Protein AF-A0A831XXX9-F1 (afdb_monomer)

Foldseek 3Di:
DDVVVVVVVVVVVVVVVVVCVDPVNVVVCVVCCVVCPCVCVVVVVVVVVVVVVVVVVQVVCCVVVVNDGPVVVCCVVPNDD

Secondary structure (DSSP, 8-state):
--HHHHHHHHHHHHHHHHHHS-HHHHHHHHHHHHHHTTTTHHHHHHHHHHHHHHHHHHHHHHHHTTT--HHHHHHHHH---

Mean predicted aligned error: 5.71 Å

Sequence (81 aa):
MDRRKLLELFGPAWITMIADVDAASILTAVATGETYGYGLLWLMALLVAPLFIVQSVAGRVGVAGRGRGLGELIRERFGPR

Radius of gyration: 17.07 Å; Cα contacts (8 Å, |Δi|>4): 19; chains: 1; bounding box: 42×20×46 Å

Structure (mmCIF, N/CA/C/O backbone):
data_AF-A0A831XXX9-F1
#
_entry.id   AF-A0A831XXX9-F1
#
loop_
_atom_site.group_PDB
_atom_site.id
_atom_site.type_symbol
_atom_site.label_atom_id
_atom_site.label_alt_id
_atom_site.label_comp_id
_atom_site.label_asym_id
_atom_site.label_entity_id
_atom_site.label_seq_id
_atom_site.pdbx_PDB_ins_code
_atom_site.Cartn_x
_atom_site.Cartn_y
_atom_site.Cartn_z
_atom_site.occupancy
_atom_site.B_iso_or_equiv
_atom_site.auth_seq_id
_atom_site.auth_comp_id
_atom_site.auth_asym_id
_atom_site.auth_atom_id
_atom_site.pdbx_PDB_model_num
ATOM 1 N N . MET A 1 1 ? -12.768 1.478 -23.383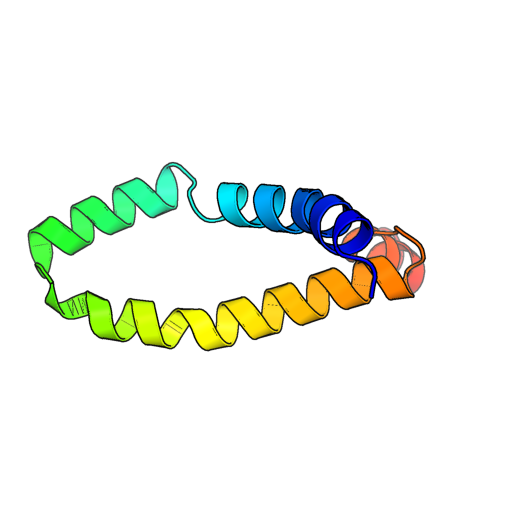 1.00 58.97 1 MET A N 1
ATOM 2 C CA . MET A 1 1 ? -12.074 0.255 -22.924 1.00 58.97 1 MET A CA 1
ATOM 3 C C . MET A 1 1 ? -13.134 -0.801 -22.683 1.00 58.97 1 MET A C 1
ATOM 5 O O . MET A 1 1 ? -14.131 -0.487 -22.047 1.00 58.97 1 MET A O 1
ATOM 9 N N . ASP A 1 2 ? -12.981 -1.981 -23.274 1.00 82.12 2 ASP A N 1
ATOM 10 C CA . ASP A 1 2 ? -13.984 -3.045 -23.195 1.00 82.12 2 ASP A CA 1
ATOM 11 C C . ASP A 1 2 ? -14.104 -3.565 -21.749 1.00 82.12 2 ASP A C 1
ATOM 13 O O . ASP A 1 2 ? -13.083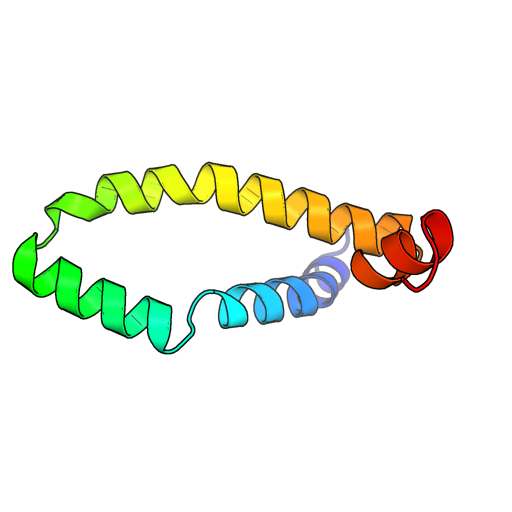 -3.689 -21.067 1.00 82.12 2 ASP A O 1
ATOM 17 N N . ARG A 1 3 ? -15.316 -3.858 -21.251 1.00 76.62 3 ARG A N 1
ATOM 18 C CA . ARG A 1 3 ? -15.534 -4.213 -19.824 1.00 76.62 3 ARG A CA 1
ATOM 19 C C . ARG A 1 3 ? -14.709 -5.434 -19.391 1.00 76.62 3 ARG A C 1
ATOM 21 O O . ARG A 1 3 ? -14.273 -5.508 -18.249 1.00 76.62 3 ARG A O 1
ATOM 28 N N . ARG A 1 4 ? -14.440 -6.350 -20.327 1.00 76.50 4 ARG A N 1
ATOM 29 C CA . ARG A 1 4 ? -13.618 -7.555 -20.120 1.00 76.50 4 ARG A CA 1
ATOM 30 C C . ARG A 1 4 ? -12.153 -7.231 -19.810 1.00 76.50 4 ARG A C 1
ATOM 32 O O . ARG A 1 4 ? -11.609 -7.763 -18.853 1.00 76.50 4 ARG A O 1
ATOM 39 N N . LYS A 1 5 ? -11.555 -6.274 -20.530 1.00 76.38 5 LYS A N 1
ATOM 40 C CA . LYS A 1 5 ? -10.177 -5.814 -20.269 1.00 76.38 5 LYS A CA 1
ATOM 41 C C . LYS A 1 5 ? -10.030 -5.151 -18.901 1.00 76.38 5 LYS A C 1
ATOM 43 O O . LYS A 1 5 ? -8.973 -5.235 -18.291 1.00 76.38 5 LYS A O 1
ATOM 48 N N . LEU A 1 6 ? -11.084 -4.489 -18.422 1.00 75.12 6 LEU A N 1
ATOM 49 C CA . LEU A 1 6 ? -11.094 -3.860 -17.100 1.00 75.12 6 LEU A CA 1
ATOM 50 C C . LEU A 1 6 ? -11.056 -4.907 -15.976 1.00 75.12 6 LEU A C 1
ATOM 52 O O . LEU A 1 6 ? -10.377 -4.702 -14.977 1.00 75.12 6 LEU A O 1
ATOM 56 N N . LEU A 1 7 ? -11.746 -6.036 -16.172 1.00 76.06 7 LEU A N 1
ATOM 57 C CA . LEU A 1 7 ? -11.744 -7.172 -15.247 1.00 76.06 7 LEU A CA 1
ATOM 58 C C . LEU A 1 7 ? -10.398 -7.910 -15.246 1.00 76.06 7 LEU A C 1
ATOM 60 O O . LEU A 1 7 ? -9.900 -8.261 -14.182 1.00 76.06 7 LEU A O 1
ATOM 64 N N . GLU A 1 8 ? -9.774 -8.086 -16.413 1.00 77.56 8 GLU A N 1
ATOM 65 C CA . GLU A 1 8 ? -8.432 -8.682 -16.525 1.00 77.56 8 GLU A CA 1
ATOM 66 C C . GLU A 1 8 ? -7.361 -7.833 -15.820 1.00 77.56 8 GLU A C 1
ATOM 68 O O . GLU A 1 8 ? -6.492 -8.369 -15.134 1.00 77.56 8 GLU A O 1
ATOM 73 N N . LEU A 1 9 ? -7.452 -6.501 -15.919 1.00 75.62 9 LEU A N 1
ATOM 74 C CA . LEU A 1 9 ? -6.549 -5.579 -15.219 1.00 75.62 9 LEU A CA 1
ATOM 75 C C . LEU A 1 9 ? -6.774 -5.538 -13.699 1.00 75.62 9 LEU A C 1
ATOM 77 O O . LEU A 1 9 ? -5.909 -5.064 -12.963 1.00 75.62 9 LEU A O 1
ATOM 81 N N . PHE A 1 10 ? -7.929 -6.008 -13.226 1.00 80.44 10 PHE A N 1
ATOM 82 C CA . PHE A 1 10 ? -8.305 -5.961 -11.816 1.00 80.44 10 PHE A CA 1
ATOM 83 C C . PHE A 1 10 ? -7.540 -6.988 -10.970 1.00 80.44 10 PHE A C 1
ATOM 85 O O . PHE A 1 10 ? -7.318 -6.759 -9.784 1.00 80.44 10 PHE A O 1
ATOM 92 N N . GLY A 1 11 ? -7.091 -8.096 -11.575 1.00 84.19 11 GLY A N 1
ATOM 93 C CA . GLY A 1 11 ? -6.373 -9.170 -10.879 1.00 84.19 11 GLY A CA 1
ATOM 94 C C . GLY A 1 11 ? -5.120 -8.687 -10.132 1.00 84.19 11 GLY A C 1
ATOM 95 O O . GLY A 1 11 ? -5.048 -8.853 -8.914 1.00 84.19 11 GLY A O 1
ATOM 96 N N . PRO A 1 12 ? -4.156 -8.037 -10.811 1.00 85.25 12 PRO A N 1
ATOM 97 C CA . PRO A 1 12 ? -2.965 -7.491 -10.160 1.00 85.25 12 PRO A CA 1
ATOM 98 C C . PRO A 1 12 ? -3.284 -6.480 -9.050 1.00 85.25 12 PRO A C 1
ATOM 100 O O . PRO A 1 12 ? -2.668 -6.534 -7.989 1.00 85.25 12 PRO A O 1
ATOM 103 N N . ALA A 1 13 ? -4.271 -5.603 -9.270 1.00 84.75 13 ALA A N 1
ATOM 104 C CA . ALA A 1 13 ? -4.685 -4.599 -8.287 1.00 84.75 13 ALA A CA 1
ATOM 105 C C . ALA A 1 13 ? -5.291 -5.234 -7.020 1.00 84.75 13 ALA A C 1
ATOM 107 O O . ALA A 1 13 ? -5.061 -4.768 -5.904 1.00 84.75 13 ALA A O 1
ATOM 108 N N . TRP A 1 14 ? -6.038 -6.328 -7.179 1.00 86.75 14 TRP A N 1
ATOM 109 C CA . TRP A 1 14 ? -6.607 -7.072 -6.059 1.00 86.75 14 TRP A CA 1
ATOM 110 C C . TRP A 1 14 ? -5.531 -7.763 -5.216 1.00 86.75 14 TRP A C 1
ATOM 112 O O . TRP A 1 14 ? -5.574 -7.714 -3.989 1.00 86.75 14 TRP A O 1
ATOM 122 N N . ILE A 1 15 ? -4.527 -8.360 -5.865 1.00 89.25 15 ILE A N 1
ATOM 123 C CA . ILE A 1 15 ? -3.398 -9.000 -5.175 1.00 89.25 15 ILE A CA 1
ATOM 124 C C . ILE A 1 15 ? -2.628 -7.972 -4.337 1.00 89.25 15 ILE A C 1
ATOM 126 O O . ILE A 1 15 ? -2.311 -8.242 -3.180 1.00 89.25 15 ILE A O 1
ATOM 130 N N . THR A 1 16 ? -2.374 -6.776 -4.880 1.00 87.81 16 THR A N 1
ATOM 131 C CA . THR A 1 16 ? -1.720 -5.700 -4.121 1.00 87.81 16 THR A CA 1
ATOM 132 C C . THR A 1 16 ? -2.568 -5.200 -2.958 1.00 87.81 16 THR A C 1
ATOM 134 O O . THR A 1 16 ? -2.014 -4.876 -1.916 1.00 87.81 16 THR A O 1
ATOM 137 N N . MET A 1 17 ? -3.898 -5.180 -3.096 1.00 86.44 17 MET A N 1
ATOM 138 C CA . MET A 1 17 ? -4.790 -4.803 -1.997 1.00 86.44 17 MET A CA 1
ATOM 139 C C . MET A 1 17 ? -4.706 -5.802 -0.838 1.00 86.44 17 MET A C 1
ATOM 141 O O . MET A 1 17 ? -4.640 -5.392 0.313 1.00 86.44 17 MET A O 1
ATOM 145 N N . ILE A 1 18 ? -4.669 -7.106 -1.128 1.00 88.69 18 ILE A N 1
ATOM 146 C CA . ILE A 1 18 ? -4.555 -8.143 -0.090 1.00 88.69 18 ILE A CA 1
ATOM 147 C C . ILE A 1 18 ? -3.235 -8.021 0.680 1.00 88.69 18 ILE A C 1
ATOM 149 O O . ILE A 1 18 ? -3.219 -8.247 1.886 1.00 88.69 18 ILE A O 1
ATOM 153 N N . ALA A 1 19 ? -2.145 -7.631 0.013 1.00 87.44 19 ALA A N 1
ATOM 154 C CA . ALA A 1 19 ? -0.856 -7.420 0.671 1.00 87.44 19 ALA A CA 1
ATOM 155 C C . ALA A 1 19 ? -0.880 -6.287 1.717 1.00 87.44 19 ALA A C 1
ATOM 157 O O . ALA A 1 19 ? -0.087 -6.324 2.651 1.00 87.44 19 ALA A O 1
ATOM 158 N N . ASP A 1 20 ? -1.783 -5.310 1.582 1.00 86.19 20 ASP A N 1
ATOM 159 C CA . ASP A 1 20 ? -1.940 -4.194 2.530 1.00 86.19 20 ASP A CA 1
ATOM 160 C C . ASP A 1 20 ? -2.714 -4.611 3.802 1.00 86.19 20 ASP A C 1
ATOM 162 O O . ASP A 1 20 ? -2.600 -3.984 4.856 1.00 86.19 20 ASP A O 1
ATOM 166 N N . VAL A 1 21 ? -3.474 -5.712 3.723 1.00 88.88 21 VAL A N 1
ATOM 167 C CA . VAL A 1 21 ? -4.296 -6.267 4.814 1.00 88.88 21 VAL A CA 1
ATOM 168 C C . VAL A 1 21 ? -3.612 -7.489 5.435 1.00 88.88 21 VAL A C 1
ATOM 170 O O . VAL A 1 21 ? -4.208 -8.554 5.613 1.00 88.88 21 VAL A O 1
ATOM 173 N N . ASP A 1 22 ? -2.324 -7.353 5.735 1.00 92.50 22 ASP A N 1
ATOM 174 C CA . ASP A 1 22 ? -1.559 -8.394 6.410 1.00 92.50 22 ASP A CA 1
ATOM 175 C C . ASP A 1 22 ? -1.885 -8.473 7.919 1.00 92.50 22 ASP A C 1
ATOM 177 O O . ASP A 1 22 ? -2.635 -7.672 8.490 1.00 92.50 22 ASP A O 1
ATOM 181 N N . ALA A 1 23 ? -1.338 -9.490 8.593 1.00 94.00 23 ALA A N 1
ATOM 182 C CA . ALA A 1 23 ? -1.613 -9.718 10.011 1.00 94.00 23 ALA A CA 1
ATOM 183 C C . ALA A 1 23 ? -1.120 -8.565 10.904 1.00 94.00 23 ALA A C 1
ATOM 185 O O . ALA A 1 23 ? -1.739 -8.281 11.932 1.00 94.00 23 ALA A O 1
ATOM 186 N N . ALA A 1 24 ? -0.028 -7.899 10.514 1.00 92.56 24 ALA A N 1
ATOM 187 C CA . ALA A 1 24 ? 0.519 -6.768 11.251 1.00 92.56 24 ALA A CA 1
ATOM 188 C C . ALA A 1 24 ? -0.431 -5.564 11.183 1.00 92.56 24 ALA A C 1
ATOM 190 O O . ALA A 1 24 ? -0.789 -5.021 12.229 1.00 92.56 24 ALA A O 1
ATOM 191 N N . SER A 1 25 ? -0.919 -5.215 9.987 1.00 91.88 25 SER A N 1
ATOM 192 C CA . SER A 1 25 ? -1.907 -4.152 9.778 1.00 91.88 25 SER A CA 1
ATOM 193 C C . SER A 1 25 ? -3.185 -4.387 10.586 1.00 91.88 25 SER A C 1
ATOM 195 O O . SER A 1 25 ? -3.674 -3.471 11.252 1.00 91.88 25 SER A O 1
ATOM 197 N N . ILE A 1 26 ? -3.706 -5.622 10.598 1.00 93.44 26 ILE A N 1
ATOM 198 C CA . ILE A 1 26 ? -4.909 -5.970 11.374 1.00 93.44 26 ILE A CA 1
ATOM 199 C C . ILE A 1 26 ? -4.654 -5.820 12.877 1.00 93.44 26 ILE A C 1
ATOM 201 O O . ILE A 1 26 ? -5.464 -5.214 13.579 1.00 93.44 26 ILE A O 1
ATOM 205 N N . LEU A 1 27 ? -3.533 -6.340 13.386 1.00 95.69 27 LEU A N 1
ATOM 206 C CA . LEU A 1 27 ? -3.218 -6.266 14.812 1.00 95.69 27 LEU A CA 1
ATOM 207 C C . LEU A 1 27 ? -3.065 -4.814 15.279 1.00 95.69 27 LEU A C 1
ATOM 209 O O . LEU A 1 27 ? -3.593 -4.443 16.328 1.00 95.69 27 LEU A O 1
ATOM 213 N N . THR A 1 28 ? -2.398 -3.972 14.486 1.00 93.81 28 THR A N 1
ATOM 214 C CA . THR A 1 28 ? -2.290 -2.537 14.767 1.00 93.81 28 THR A CA 1
ATOM 215 C C . THR A 1 28 ? -3.658 -1.859 14.746 1.00 93.81 28 THR A C 1
ATOM 217 O O . THR A 1 28 ? -3.944 -1.063 15.641 1.00 93.81 28 THR A O 1
ATOM 220 N N . ALA A 1 29 ? -4.528 -2.182 13.785 1.00 93.25 29 ALA A N 1
ATOM 221 C CA . ALA A 1 29 ? -5.879 -1.627 13.728 1.00 93.25 29 ALA A CA 1
ATOM 222 C C . ALA A 1 29 ? -6.713 -2.001 14.967 1.00 93.25 29 ALA A C 1
ATOM 224 O O . ALA A 1 29 ? -7.403 -1.146 15.515 1.00 93.25 29 ALA A O 1
ATOM 225 N N . VAL A 1 30 ? -6.604 -3.241 15.457 1.00 95.06 30 VAL A N 1
ATOM 226 C CA . VAL A 1 30 ? -7.289 -3.683 16.684 1.00 95.06 30 VAL A CA 1
ATOM 227 C C . VAL A 1 30 ? -6.736 -2.965 17.917 1.00 95.06 30 VAL A C 1
ATOM 229 O O . VAL A 1 30 ? -7.507 -2.369 18.663 1.00 95.06 30 VAL A O 1
ATOM 232 N N . ALA A 1 31 ? -5.413 -2.952 18.108 1.00 96.62 31 ALA A N 1
ATOM 233 C CA . ALA A 1 31 ? -4.785 -2.328 19.277 1.00 96.62 31 ALA A CA 1
ATOM 234 C C . ALA A 1 31 ? -5.042 -0.810 19.345 1.00 96.62 31 ALA A C 1
ATOM 236 O O . ALA A 1 31 ? -5.336 -0.246 20.403 1.00 96.62 31 ALA A O 1
ATOM 237 N N . THR A 1 32 ? -4.966 -0.132 18.197 1.00 95.44 32 THR A N 1
ATOM 238 C CA . THR A 1 32 ? -5.275 1.300 18.113 1.00 95.44 32 THR A CA 1
ATOM 239 C C . THR A 1 32 ? -6.775 1.568 18.217 1.00 95.44 32 THR A C 1
ATOM 241 O O . THR A 1 32 ? -7.157 2.575 18.806 1.00 95.44 32 THR A O 1
ATOM 244 N N . GLY A 1 33 ? -7.628 0.663 17.730 1.00 95.56 33 GLY A N 1
ATOM 245 C CA . GLY A 1 33 ? -9.079 0.729 17.898 1.00 95.56 33 GLY A CA 1
ATOM 246 C C . GLY A 1 33 ? -9.522 0.574 19.354 1.00 95.56 33 GLY A C 1
ATOM 247 O O . GLY A 1 33 ? -10.413 1.293 19.794 1.00 95.56 33 GLY A O 1
ATOM 248 N N . GLU A 1 34 ? -8.868 -0.290 20.131 1.00 96.81 34 GLU A N 1
ATOM 249 C CA . GLU A 1 34 ? -9.107 -0.412 21.575 1.00 96.81 34 GLU A CA 1
ATOM 250 C C . GLU A 1 34 ? -8.732 0.881 22.319 1.00 96.81 34 GLU A C 1
ATOM 252 O O . GLU A 1 34 ? -9.467 1.341 23.190 1.00 96.81 34 GLU A O 1
ATOM 257 N N . THR A 1 35 ? -7.616 1.508 21.934 1.00 97.06 35 THR A N 1
ATOM 258 C CA . THR A 1 35 ? -7.072 2.689 22.628 1.00 97.06 35 THR A CA 1
ATOM 259 C C . THR A 1 35 ? -7.766 3.998 22.229 1.00 97.06 35 THR A C 1
ATOM 261 O O . THR A 1 35 ? -8.034 4.849 23.076 1.00 97.06 35 THR A O 1
ATOM 264 N N . TYR A 1 36 ? -8.041 4.192 20.937 1.00 95.62 36 TYR A N 1
ATOM 265 C CA . TYR A 1 36 ? -8.523 5.459 20.367 1.00 95.62 36 TYR A CA 1
ATOM 266 C C . TYR A 1 36 ? -9.961 5.381 19.837 1.00 95.62 36 TYR A C 1
ATOM 268 O O . TYR A 1 36 ? -10.487 6.379 19.330 1.00 95.62 36 TYR A O 1
ATOM 276 N N . GLY A 1 37 ? -10.607 4.213 19.917 1.00 94.75 37 GLY A N 1
ATOM 277 C CA . GLY A 1 37 ? -11.916 3.985 19.314 1.00 94.75 37 GLY A CA 1
ATOM 278 C C . GLY A 1 37 ? -11.903 4.333 17.824 1.00 94.75 37 GLY A C 1
ATOM 279 O O . GLY A 1 37 ? -11.014 3.945 17.069 1.00 94.75 37 GLY A O 1
ATOM 280 N N . TYR A 1 38 ? -12.870 5.144 17.402 1.00 95.31 38 TYR A N 1
ATOM 281 C CA . TYR A 1 38 ? -12.987 5.616 16.019 1.00 95.31 38 TYR A CA 1
ATOM 282 C C . TYR A 1 38 ? -12.175 6.888 15.709 1.00 95.31 38 TYR A C 1
ATOM 284 O O . TYR A 1 38 ? -12.245 7.405 14.593 1.00 95.31 38 TYR A O 1
ATOM 292 N N . GLY A 1 39 ? -11.389 7.403 16.662 1.00 96.25 39 GLY A N 1
ATOM 293 C CA . GLY A 1 39 ? -10.676 8.682 16.539 1.00 96.25 39 GLY A CA 1
ATOM 294 C C . GLY A 1 39 ? -9.635 8.745 15.414 1.00 96.25 39 GLY A C 1
ATOM 295 O O . GLY A 1 39 ? -9.255 9.839 15.003 1.00 96.25 39 GLY A O 1
ATOM 296 N N . LEU A 1 40 ? -9.204 7.595 14.884 1.00 95.81 40 LEU A N 1
ATOM 297 C CA . LEU A 1 40 ? -8.220 7.492 13.799 1.00 95.81 40 LEU A CA 1
ATOM 298 C C . LEU A 1 40 ? -8.839 7.256 12.410 1.00 95.81 40 LEU A C 1
ATOM 300 O O . LEU A 1 40 ? -8.111 7.261 11.420 1.00 95.81 40 LEU A O 1
ATOM 304 N N . LEU A 1 41 ? -10.164 7.085 12.291 1.00 94.88 41 LEU A N 1
ATOM 305 C CA . LEU A 1 41 ? -10.802 6.784 10.999 1.00 94.88 41 LEU A CA 1
ATOM 306 C C . LEU A 1 41 ? -10.579 7.881 9.948 1.00 94.88 41 LEU A C 1
ATOM 308 O O . LEU A 1 41 ? -10.370 7.585 8.773 1.00 94.88 41 LEU A O 1
ATOM 312 N N . TRP A 1 42 ? -10.590 9.150 10.357 1.00 95.81 42 TRP A N 1
ATOM 313 C CA . TRP A 1 42 ? -10.333 10.264 9.441 1.00 95.81 42 TRP A CA 1
ATOM 314 C C . TRP A 1 42 ? -8.882 10.259 8.938 1.00 95.81 42 TRP A C 1
ATOM 316 O O . TRP A 1 42 ? -8.630 10.574 7.776 1.00 95.81 42 TRP A O 1
ATOM 326 N N . LEU A 1 43 ? -7.932 9.857 9.791 1.00 95.19 43 LEU A N 1
ATOM 327 C CA . LEU A 1 43 ? -6.529 9.722 9.417 1.00 95.19 43 LEU A CA 1
ATOM 328 C C . LEU A 1 43 ? -6.352 8.555 8.441 1.00 95.19 43 LEU A C 1
ATOM 330 O O . LEU A 1 43 ? -5.653 8.705 7.445 1.00 95.19 43 LEU A O 1
ATOM 334 N N . MET A 1 44 ? -7.045 7.432 8.662 1.00 93.56 44 MET A N 1
ATOM 335 C CA . MET A 1 44 ? -7.092 6.322 7.701 1.00 93.56 44 MET A CA 1
ATOM 336 C C . MET A 1 44 ? -7.612 6.777 6.335 1.00 93.56 44 MET A C 1
ATOM 338 O O . MET A 1 44 ? -6.993 6.480 5.317 1.00 93.56 44 MET A O 1
ATOM 342 N N . ALA A 1 45 ? -8.694 7.562 6.301 1.00 95.31 45 ALA A N 1
ATOM 343 C CA . ALA A 1 45 ? -9.213 8.123 5.054 1.00 95.31 45 ALA A CA 1
ATOM 344 C C . ALA A 1 45 ? -8.192 9.045 4.361 1.00 95.31 45 ALA A C 1
ATOM 346 O O . ALA A 1 45 ? -8.042 8.992 3.141 1.00 95.31 45 ALA A O 1
ATOM 347 N N . LEU A 1 46 ? -7.446 9.848 5.127 1.00 96.81 46 LEU A N 1
ATOM 348 C CA . LEU A 1 46 ? -6.377 10.695 4.592 1.00 96.81 46 LEU A CA 1
ATOM 349 C C . LEU A 1 46 ? -5.235 9.866 3.979 1.00 96.81 46 LEU A C 1
ATOM 351 O O . LEU A 1 46 ? -4.712 10.238 2.929 1.00 96.81 46 LEU A O 1
ATOM 355 N N . LEU A 1 47 ? -4.866 8.737 4.596 1.00 95.00 47 LEU A N 1
ATOM 356 C CA . LEU A 1 47 ? -3.786 7.856 4.129 1.00 95.00 47 LEU A CA 1
ATOM 357 C C . LEU A 1 47 ? -4.107 7.117 2.821 1.00 95.00 47 LEU A C 1
ATOM 359 O O . LEU A 1 47 ? -3.184 6.696 2.121 1.00 95.00 47 LEU A O 1
ATOM 363 N N . VAL A 1 48 ? -5.379 7.041 2.421 1.00 93.62 48 VAL A N 1
ATOM 364 C CA . VAL A 1 48 ? -5.767 6.502 1.106 1.00 93.62 48 VAL A CA 1
ATOM 365 C C . VAL A 1 48 ? -5.117 7.295 -0.033 1.00 93.62 48 VAL A C 1
ATOM 367 O O . VAL A 1 48 ? -4.705 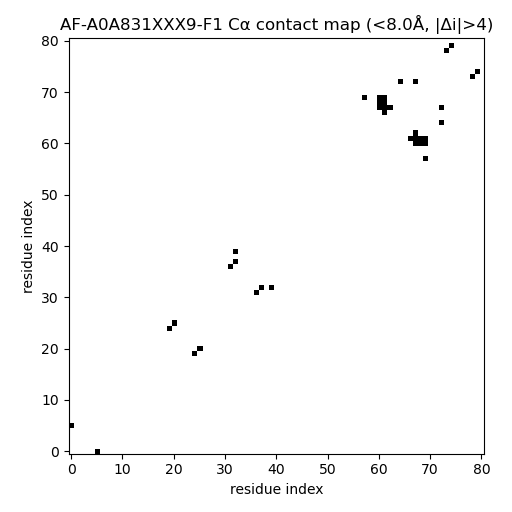6.710 -1.033 1.00 93.62 48 VAL A O 1
ATOM 370 N N . ALA A 1 49 ? -4.975 8.616 0.108 1.00 95.69 49 ALA A N 1
ATOM 371 C CA . ALA A 1 49 ? -4.401 9.465 -0.935 1.00 95.69 49 ALA A CA 1
ATOM 372 C C . ALA A 1 49 ? -2.924 9.138 -1.250 1.00 95.69 49 ALA A C 1
ATOM 374 O O . ALA A 1 49 ? -2.625 8.835 -2.410 1.00 95.69 49 ALA A O 1
ATOM 375 N N . PRO A 1 50 ? -1.982 9.153 -0.283 1.00 96.25 50 PRO A N 1
ATOM 376 C CA . PRO A 1 50 ? -0.602 8.762 -0.556 1.00 96.25 50 PRO A CA 1
ATOM 377 C C . PRO A 1 50 ? -0.491 7.295 -0.991 1.00 96.25 50 PRO A C 1
ATOM 379 O O . PRO A 1 50 ? 0.276 7.009 -1.913 1.00 96.25 50 PRO A O 1
ATOM 382 N N . LEU A 1 51 ? -1.291 6.386 -0.416 1.00 93.69 51 LEU A N 1
ATOM 383 C CA . LEU A 1 51 ? -1.318 4.978 -0.824 1.00 93.69 51 LEU A CA 1
ATOM 384 C C . LEU A 1 51 ? -1.686 4.834 -2.308 1.00 93.69 51 LEU A C 1
ATOM 3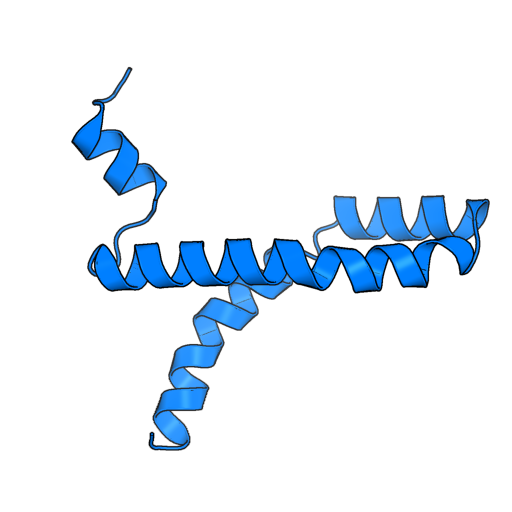86 O O . LEU A 1 51 ? -0.984 4.161 -3.065 1.00 93.69 51 LEU A O 1
ATOM 390 N N . PHE A 1 52 ? -2.735 5.528 -2.753 1.00 92.56 52 PHE A N 1
ATOM 391 C CA . PHE A 1 52 ? -3.156 5.541 -4.151 1.00 92.56 52 PHE A CA 1
ATOM 392 C C . PHE A 1 52 ? -2.055 6.067 -5.078 1.00 92.56 52 PHE A C 1
ATOM 394 O O . PHE A 1 52 ? -1.798 5.481 -6.132 1.00 92.56 52 PHE A O 1
ATOM 401 N N . ILE A 1 53 ? -1.365 7.145 -4.691 1.00 95.12 53 ILE A N 1
ATOM 402 C CA . ILE A 1 53 ? -0.266 7.702 -5.489 1.00 95.12 53 ILE A CA 1
ATOM 403 C C . ILE A 1 53 ? 0.842 6.660 -5.651 1.00 95.12 53 ILE A C 1
ATOM 405 O O . ILE A 1 53 ? 1.254 6.393 -6.784 1.00 95.12 53 ILE A O 1
ATOM 409 N N . VAL A 1 54 ? 1.281 6.035 -4.556 1.00 93.38 54 VAL A N 1
ATOM 410 C CA . VAL A 1 54 ? 2.339 5.016 -4.579 1.00 93.38 54 VAL A CA 1
ATOM 411 C C . VAL A 1 54 ? 1.933 3.825 -5.446 1.00 93.38 54 VAL A C 1
ATOM 413 O O . VAL A 1 54 ? 2.687 3.452 -6.346 1.00 93.38 54 VAL A O 1
ATOM 416 N N . GLN A 1 55 ? 0.724 3.284 -5.267 1.00 91.62 55 GLN A N 1
ATOM 417 C CA . GLN A 1 55 ? 0.227 2.171 -6.083 1.00 91.62 55 GLN A CA 1
ATOM 418 C C . GLN A 1 55 ? 0.109 2.547 -7.568 1.00 91.62 55 GLN A C 1
ATOM 420 O O . GLN A 1 55 ? 0.484 1.762 -8.439 1.00 91.62 55 GLN A O 1
ATOM 425 N N . SER A 1 56 ? -0.321 3.775 -7.884 1.00 91.19 56 SER A N 1
ATOM 426 C CA . SER A 1 56 ? -0.397 4.257 -9.270 1.00 91.19 56 SER A CA 1
ATOM 427 C C . SER A 1 56 ? 0.977 4.334 -9.940 1.00 91.19 56 SER A C 1
ATOM 429 O O . SER A 1 56 ? 1.102 4.103 -11.145 1.00 91.19 56 SER A O 1
ATOM 431 N N . VAL A 1 57 ? 2.020 4.698 -9.188 1.00 93.56 57 VAL A N 1
ATOM 432 C CA . VAL A 1 57 ? 3.393 4.761 -9.696 1.00 93.56 57 VAL A CA 1
ATOM 433 C C . VAL A 1 57 ? 3.944 3.350 -9.835 1.00 93.56 57 VAL A C 1
ATOM 435 O O . VAL A 1 57 ? 4.483 3.033 -10.889 1.00 93.56 57 VAL A O 1
ATOM 438 N N . ALA A 1 58 ? 3.744 2.483 -8.842 1.00 89.94 58 ALA A N 1
ATOM 439 C CA . ALA A 1 58 ? 4.162 1.085 -8.901 1.00 89.94 58 ALA A CA 1
ATOM 440 C C . ALA A 1 58 ? 3.551 0.356 -10.111 1.00 89.94 58 ALA A C 1
ATOM 442 O O . ALA A 1 58 ? 4.274 -0.273 -10.887 1.00 89.94 58 ALA A O 1
ATOM 443 N N . GLY A 1 59 ? 2.245 0.526 -10.346 1.00 89.44 59 GLY A N 1
ATOM 444 C CA . GLY A 1 59 ? 1.566 -0.012 -11.525 1.00 89.44 59 GLY A CA 1
ATOM 445 C C . GLY A 1 59 ? 2.135 0.542 -12.834 1.00 89.44 59 GLY A C 1
ATOM 446 O O . GLY A 1 59 ? 2.415 -0.216 -13.763 1.00 89.44 59 GLY A O 1
ATOM 447 N N . ARG A 1 60 ? 2.394 1.857 -12.904 1.00 90.56 60 ARG A N 1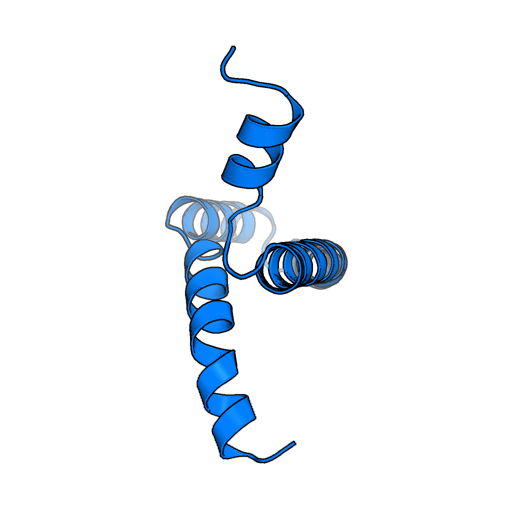
ATOM 448 C CA . ARG A 1 60 ? 3.022 2.487 -14.079 1.00 90.56 60 ARG A CA 1
ATOM 449 C C . ARG A 1 60 ? 4.444 1.996 -14.328 1.00 90.56 60 ARG A C 1
ATOM 451 O O . ARG A 1 60 ? 4.807 1.825 -15.486 1.00 90.56 60 ARG A O 1
ATOM 458 N N . VAL A 1 61 ? 5.228 1.746 -13.281 1.00 91.56 61 VAL A N 1
ATOM 459 C CA . VAL A 1 61 ? 6.574 1.171 -13.393 1.00 91.56 61 VAL A CA 1
ATOM 460 C C . VAL A 1 61 ? 6.504 -0.236 -13.979 1.00 91.56 61 VAL A C 1
ATOM 462 O O . VAL A 1 61 ? 7.253 -0.519 -14.906 1.00 91.56 61 VAL A O 1
ATOM 465 N N . GLY A 1 62 ? 5.576 -1.083 -13.524 1.00 87.50 62 GLY A N 1
ATOM 466 C CA . GLY A 1 62 ? 5.388 -2.421 -14.096 1.00 87.50 62 GLY A CA 1
ATOM 467 C C . GLY A 1 62 ? 4.997 -2.385 -15.578 1.00 87.50 62 GLY A C 1
ATOM 468 O O . 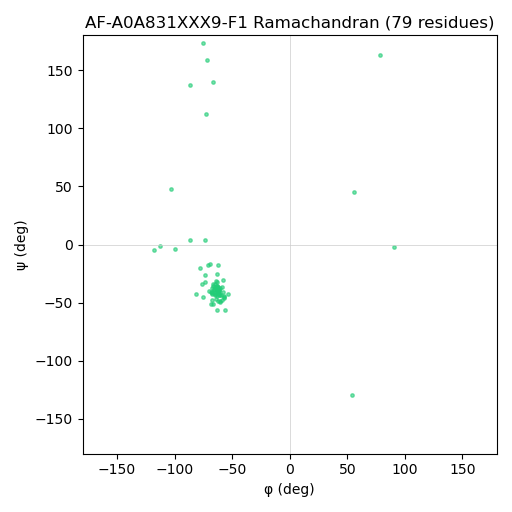GLY A 1 62 ? 5.549 -3.128 -16.389 1.00 87.50 62 GLY A O 1
ATOM 469 N N . VAL A 1 63 ? 4.099 -1.471 -15.962 1.00 88.31 63 VAL A N 1
ATOM 470 C CA . VAL A 1 63 ? 3.686 -1.295 -17.366 1.00 88.31 63 VAL A CA 1
ATOM 471 C C . VAL A 1 63 ? 4.830 -0.740 -18.225 1.00 88.31 63 VAL A C 1
ATOM 473 O O . VAL A 1 63 ? 5.158 -1.318 -19.260 1.00 88.31 63 VAL A O 1
ATOM 476 N N . ALA A 1 64 ? 5.475 0.350 -17.799 1.00 89.56 64 ALA A N 1
ATOM 477 C CA . ALA A 1 64 ? 6.572 0.987 -18.535 1.00 89.56 64 ALA A CA 1
ATOM 478 C C . ALA A 1 64 ? 7.829 0.103 -18.599 1.00 89.56 64 ALA A C 1
ATOM 480 O O . ALA A 1 64 ? 8.525 0.075 -19.612 1.00 89.56 64 ALA A O 1
ATOM 481 N N . GLY A 1 65 ? 8.087 -0.666 -17.541 1.00 86.31 65 GLY A N 1
ATOM 482 C CA . GLY A 1 65 ? 9.154 -1.658 -17.446 1.00 86.31 65 GLY A CA 1
ATOM 483 C C . GLY A 1 65 ? 8.895 -2.933 -18.249 1.00 86.31 65 GLY A C 1
ATOM 484 O O . GLY A 1 65 ? 9.704 -3.854 -18.177 1.00 86.31 65 GLY A O 1
ATOM 485 N N . ARG A 1 66 ? 7.797 -3.010 -19.019 1.00 86.75 66 ARG A N 1
ATOM 486 C CA . ARG A 1 66 ? 7.403 -4.187 -19.816 1.00 86.75 66 ARG A CA 1
ATOM 487 C C . ARG A 1 66 ? 7.276 -5.461 -18.969 1.00 86.75 66 ARG A C 1
ATOM 489 O O . ARG A 1 66 ? 7.772 -6.515 -19.348 1.00 86.75 66 ARG A O 1
ATOM 496 N N . GLY A 1 67 ? 6.621 -5.347 -17.814 1.00 81.88 67 GLY A N 1
ATOM 497 C CA . GLY A 1 67 ? 6.386 -6.449 -16.875 1.00 81.88 67 GLY A CA 1
ATOM 498 C C . GLY A 1 67 ? 7.470 -6.620 -15.809 1.00 81.88 67 GLY A C 1
ATOM 499 O O . GLY A 1 67 ? 7.328 -7.470 -14.935 1.00 81.88 67 GLY A O 1
ATOM 500 N N . ARG A 1 68 ? 8.530 -5.810 -15.847 1.00 86.69 68 ARG A N 1
ATOM 501 C CA . ARG A 1 68 ? 9.645 -5.889 -14.901 1.00 86.69 68 ARG A CA 1
ATOM 502 C C . ARG A 1 68 ? 9.376 -5.081 -13.642 1.00 86.69 68 ARG A C 1
ATOM 504 O O . ARG A 1 68 ? 8.885 -3.953 -13.703 1.00 86.69 68 AR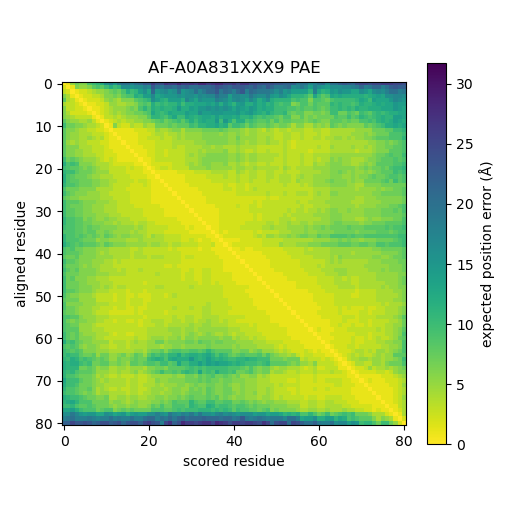G A O 1
ATOM 511 N N . GLY A 1 69 ? 9.713 -5.664 -12.495 1.00 87.69 69 GLY A N 1
ATOM 512 C CA . GLY A 1 69 ? 9.510 -5.034 -11.194 1.00 87.69 69 GLY A CA 1
ATOM 513 C C . GLY A 1 69 ? 10.467 -3.866 -10.940 1.00 87.69 69 GLY A C 1
ATOM 514 O O . GLY A 1 69 ? 11.564 -3.798 -11.495 1.00 87.69 69 GLY A O 1
ATOM 515 N N . LEU A 1 70 ? 10.086 -2.972 -10.021 1.00 90.56 70 LEU A N 1
ATOM 516 C CA . LEU A 1 70 ? 10.933 -1.850 -9.598 1.00 90.56 70 LEU A CA 1
ATOM 517 C C . LEU A 1 70 ? 12.325 -2.321 -9.136 1.00 90.56 70 LEU A C 1
ATOM 519 O O . LEU A 1 70 ? 13.329 -1.731 -9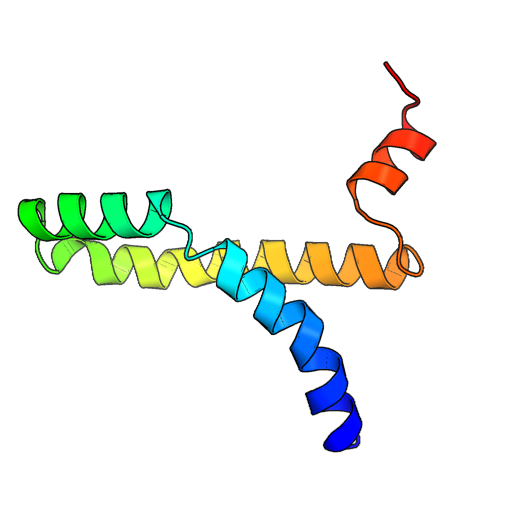.523 1.00 90.56 70 LEU A O 1
ATOM 523 N N . GLY A 1 71 ? 12.395 -3.409 -8.363 1.00 90.31 71 GLY A N 1
ATOM 524 C CA . GLY A 1 71 ? 13.663 -3.978 -7.895 1.00 90.31 71 GLY A CA 1
ATOM 525 C C . GLY A 1 71 ? 14.570 -4.467 -9.029 1.00 90.31 71 GLY A C 1
ATOM 526 O O . GLY A 1 71 ? 15.782 -4.265 -8.975 1.00 90.31 71 GLY A O 1
ATOM 527 N N . GLU A 1 72 ? 14.002 -5.038 -10.095 1.00 90.56 72 GLU A N 1
ATOM 528 C CA . GLU A 1 72 ? 14.778 -5.449 -11.271 1.00 90.56 72 GLU A CA 1
ATOM 529 C C . GLU A 1 72 ? 15.354 -4.245 -12.015 1.00 90.56 72 GLU A C 1
ATOM 531 O O . GLU A 1 72 ? 16.514 -4.269 -12.423 1.00 90.56 72 GLU A O 1
ATOM 536 N N . LEU A 1 73 ? 14.556 -3.186 -12.175 1.00 91.50 73 LEU A N 1
ATOM 537 C CA . LEU A 1 73 ? 14.985 -1.948 -12.826 1.00 91.50 73 LEU A CA 1
ATOM 538 C C . LEU A 1 73 ? 16.078 -1.240 -12.018 1.00 91.50 73 LEU A C 1
ATOM 540 O O . LEU A 1 73 ? 17.042 -0.730 -12.588 1.00 91.50 73 LEU A O 1
ATOM 544 N N . ILE A 1 74 ? 15.960 -1.240 -10.688 1.00 92.50 74 ILE A N 1
ATOM 545 C CA . ILE A 1 74 ? 17.000 -0.725 -9.792 1.00 92.50 74 ILE A CA 1
ATOM 546 C C . ILE A 1 74 ? 18.284 -1.541 -9.961 1.00 92.50 74 ILE A C 1
ATOM 548 O O . ILE A 1 74 ? 19.348 -0.955 -10.159 1.00 92.50 74 ILE A O 1
ATOM 552 N N . ARG A 1 75 ? 18.197 -2.878 -9.935 1.00 91.88 75 ARG A N 1
ATOM 553 C CA . ARG A 1 75 ? 19.371 -3.752 -10.062 1.00 91.88 75 ARG A CA 1
ATOM 554 C C . ARG A 1 75 ? 20.086 -3.574 -11.397 1.00 91.88 75 ARG A C 1
ATOM 556 O O . ARG A 1 75 ? 21.309 -3.573 -11.428 1.00 91.88 75 ARG A O 1
ATOM 563 N N . GLU A 1 76 ? 19.353 -3.400 -12.490 1.00 90.94 76 GLU A N 1
ATOM 564 C CA . GLU A 1 76 ? 19.967 -3.126 -13.791 1.00 90.94 76 GLU A CA 1
ATOM 565 C C . GLU A 1 76 ? 20.646 -1.766 -13.863 1.00 90.94 76 GLU A C 1
ATOM 567 O O . GLU A 1 76 ? 21.723 -1.648 -14.441 1.00 90.94 76 GLU A O 1
ATOM 572 N N . ARG A 1 77 ? 20.027 -0.733 -13.288 1.00 90.69 77 ARG A N 1
ATOM 573 C CA . ARG A 1 77 ? 20.566 0.624 -13.371 1.00 90.69 77 ARG A CA 1
ATOM 574 C C . ARG A 1 77 ? 21.758 0.846 -12.443 1.00 90.69 77 ARG A C 1
ATOM 576 O O . ARG A 1 77 ? 22.638 1.634 -12.776 1.00 90.69 77 ARG A O 1
ATOM 583 N N . PHE A 1 78 ? 21.768 0.202 -11.278 1.00 92.44 78 PHE A N 1
ATOM 584 C CA . PHE A 1 78 ? 22.732 0.484 -10.210 1.00 92.44 78 PHE A CA 1
ATOM 585 C C . PHE A 1 78 ? 23.648 -0.692 -9.851 1.00 92.44 78 PHE A C 1
ATOM 587 O O . PHE A 1 78 ? 24.575 -0.502 -9.062 1.00 92.44 78 PHE A O 1
ATOM 594 N N . GLY A 1 79 ? 23.429 -1.864 -10.450 1.00 86.25 79 GLY A N 1
ATOM 595 C CA . GLY A 1 79 ? 24.201 -3.081 -10.217 1.00 86.25 79 GLY A CA 1
ATOM 596 C C . GLY A 1 79 ? 23.825 -3.819 -8.922 1.00 86.25 79 GLY A C 1
ATOM 597 O O . GLY A 1 79 ? 23.167 -3.255 -8.044 1.00 86.25 79 GLY A O 1
ATOM 598 N N . PRO A 1 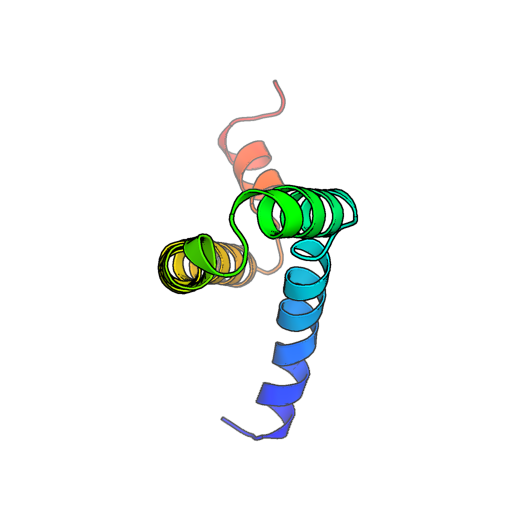80 ? 24.223 -5.097 -8.789 1.00 75.94 80 PRO A N 1
ATOM 599 C CA . PRO A 1 80 ? 24.207 -5.800 -7.514 1.00 75.94 80 PRO A CA 1
ATOM 600 C C . PRO A 1 80 ? 25.347 -5.241 -6.655 1.00 75.94 80 PRO A C 1
ATOM 602 O O . PRO A 1 80 ? 26.516 -5.376 -7.010 1.00 75.94 80 PRO A O 1
ATOM 605 N N . ARG A 1 81 ? 25.006 -4.550 -5.571 1.00 61.53 81 ARG A N 1
ATOM 606 C CA . ARG A 1 81 ? 25.951 -4.308 -4.479 1.00 61.53 81 ARG A CA 1
ATOM 607 C C . ARG A 1 81 ? 25.867 -5.463 -3.500 1.00 61.53 81 ARG A C 1
ATOM 609 O O . ARG A 1 81 ? 24.720 -5.891 -3.241 1.00 61.53 81 ARG A O 1
#

Solvent-accessible surface area (backbone atoms only — not comparable to full-atom values): 4776 Å² total; per-residue (Å²): 131,61,74,67,61,57,56,65,61,42,53,66,57,50,55,57,52,53,66,67,66,36,73,65,53,50,51,50,52,52,59,47,34,74,75,50,51,74,75,53,54,67,56,54,61,55,50,48,56,61,51,50,54,53,52,55,49,53,53,47,44,27,60,75,51,74,73,38,50,69,69,56,55,47,37,72,76,72,47,89,127

pLDDT: mean 89.1, std 7.46, range [58.97, 97.06]